Protein AF-A0A7V3UFU0-F1 (afdb_monomer)

pLDDT: mean 85.76, std 19.59, range [28.5, 98.25]

Structure (mmCIF, N/CA/C/O backbone):
data_AF-A0A7V3UFU0-F1
#
_entry.id   AF-A0A7V3UFU0-F1
#
loop_
_atom_site.group_PDB
_atom_site.id
_atom_site.type_symbol
_atom_site.label_atom_id
_atom_site.label_alt_id
_atom_site.label_comp_id
_atom_site.label_asym_id
_atom_site.label_entity_id
_atom_site.label_seq_id
_atom_site.pdbx_PDB_ins_code
_atom_site.Cartn_x
_atom_site.Cartn_y
_atom_site.Cartn_z
_atom_site.occupancy
_atom_site.B_iso_or_equiv
_atom_site.auth_seq_id
_atom_site.auth_comp_id
_atom_site.auth_asym_id
_atom_site.auth_atom_id
_atom_site.pdbx_PDB_model_num
ATOM 1 N N . MET A 1 1 ? -12.022 -7.367 1.440 1.00 86.62 1 MET A N 1
ATOM 2 C CA . MET A 1 1 ? -12.002 -8.294 2.585 1.00 86.62 1 MET A CA 1
ATOM 3 C C . MET A 1 1 ? -12.192 -7.470 3.853 1.00 86.62 1 MET A C 1
ATOM 5 O O . MET A 1 1 ? -11.568 -6.420 3.944 1.00 86.62 1 MET A O 1
ATOM 9 N N . PRO A 1 2 ? -13.105 -7.812 4.775 1.00 94.06 2 PRO A N 1
ATOM 10 C CA . PRO A 1 2 ? -13.285 -7.013 5.984 1.00 94.06 2 PRO A CA 1
ATOM 11 C C . PRO A 1 2 ? -12.083 -7.156 6.927 1.00 94.06 2 PRO A C 1
ATOM 13 O O . PRO A 1 2 ? -11.350 -8.142 6.876 1.00 94.06 2 PRO A O 1
ATOM 16 N N . HIS A 1 3 ? -11.896 -6.169 7.800 1.00 95.88 3 HIS A N 1
ATOM 17 C CA . HIS A 1 3 ? -10.886 -6.215 8.857 1.00 95.88 3 HIS A CA 1
ATOM 18 C C . HIS A 1 3 ? -11.518 -6.553 10.209 1.00 95.88 3 HIS A C 1
ATOM 20 O O . HIS A 1 3 ? -12.684 -6.238 10.446 1.00 95.88 3 HIS A O 1
ATOM 26 N N . PHE A 1 4 ? -10.723 -7.108 11.121 1.00 97.06 4 PHE A N 1
ATOM 27 C CA . PHE A 1 4 ? -11.142 -7.498 12.468 1.00 97.06 4 PHE A CA 1
ATOM 28 C C . PHE A 1 4 ? -10.218 -6.897 13.529 1.00 97.06 4 PHE A C 1
ATOM 30 O O . PHE A 1 4 ? -9.079 -6.536 13.244 1.00 97.06 4 PHE A O 1
ATOM 37 N N . ILE A 1 5 ? -10.723 -6.742 14.756 1.00 96.69 5 ILE A N 1
ATOM 38 C CA . ILE A 1 5 ? -9.960 -6.199 15.889 1.00 96.69 5 ILE A CA 1
ATOM 39 C C . ILE A 1 5 ? -9.740 -7.307 16.912 1.00 96.69 5 ILE A C 1
ATOM 41 O O . ILE A 1 5 ? -10.702 -7.912 17.388 1.00 96.69 5 ILE A O 1
ATOM 45 N N . ASN A 1 6 ? -8.481 -7.548 17.269 1.00 95.25 6 ASN A N 1
ATOM 46 C CA . ASN A 1 6 ? -8.105 -8.577 18.230 1.00 95.25 6 ASN A CA 1
ATOM 47 C C . ASN A 1 6 ? -8.050 -8.046 19.680 1.00 95.25 6 ASN A C 1
ATOM 49 O O . ASN A 1 6 ? -8.397 -6.899 19.982 1.00 95.25 6 ASN A O 1
ATOM 53 N N . GLN A 1 7 ? -7.609 -8.904 20.602 1.00 95.44 7 GLN A N 1
ATOM 54 C CA . GLN A 1 7 ? -7.571 -8.613 22.040 1.00 95.44 7 GLN A CA 1
ATOM 55 C C . GLN A 1 7 ? -6.485 -7.601 22.455 1.00 95.44 7 GLN A C 1
ATOM 57 O O . GLN A 1 7 ? -6.526 -7.114 23.583 1.00 95.44 7 GLN A O 1
ATOM 62 N N . ASP A 1 8 ? -5.554 -7.234 21.569 1.00 95.19 8 ASP A N 1
ATOM 63 C CA . ASP A 1 8 ? -4.516 -6.230 21.850 1.00 95.19 8 ASP A CA 1
ATOM 64 C C . ASP A 1 8 ? -5.051 -4.788 21.764 1.00 95.19 8 ASP A C 1
ATOM 66 O O . ASP A 1 8 ? -4.345 -3.818 22.065 1.00 95.19 8 ASP A O 1
ATOM 70 N N . CYS A 1 9 ? -6.310 -4.609 21.353 1.00 96.88 9 CYS A N 1
ATOM 71 C CA . CYS A 1 9 ? -6.944 -3.304 21.263 1.00 96.88 9 CYS A CA 1
ATOM 72 C C . CYS A 1 9 ? -7.031 -2.607 22.629 1.00 96.88 9 CYS A C 1
ATOM 74 O O . CYS A 1 9 ? -7.668 -3.074 23.566 1.00 96.88 9 CYS A O 1
ATOM 76 N N . VAL A 1 10 ? -6.448 -1.409 22.711 1.00 97.06 10 VAL A N 1
ATOM 77 C CA . VAL A 1 10 ? -6.427 -0.585 23.935 1.00 97.06 10 VAL A CA 1
ATOM 78 C C . VAL A 1 10 ? -7.553 0.460 23.999 1.00 97.06 10 VAL A C 1
ATOM 80 O O . VAL A 1 10 ? -7.509 1.378 24.822 1.00 97.06 10 VAL A O 1
ATOM 83 N N . GLY A 1 11 ? -8.525 0.404 23.082 1.00 96.94 11 GLY A N 1
ATOM 84 C CA . GLY A 1 11 ? -9.664 1.328 23.049 1.00 96.94 11 GLY A CA 1
ATOM 85 C C . GLY A 1 11 ? -9.286 2.805 22.852 1.00 96.94 11 GLY A C 1
ATOM 86 O O . GLY A 1 11 ? -9.863 3.691 23.488 1.00 96.94 11 GLY A O 1
ATOM 87 N N . CYS A 1 12 ? -8.284 3.083 22.003 1.00 96.94 12 CYS A N 1
ATOM 88 C CA . CYS A 1 12 ? -7.738 4.432 21.768 1.00 96.94 12 CYS A CA 1
ATOM 89 C C . CYS A 1 12 ? -8.548 5.318 20.800 1.00 96.94 12 CYS A C 1
ATOM 91 O O . CYS A 1 12 ? -8.180 6.478 20.609 1.00 96.94 12 CYS A O 1
ATOM 93 N N . THR A 1 13 ? -9.608 4.775 20.188 1.00 96.69 13 THR A N 1
ATOM 94 C CA . THR A 1 13 ? -10.557 5.465 19.284 1.00 96.69 13 THR A CA 1
ATOM 95 C C . THR A 1 13 ? -9.958 6.019 17.978 1.00 96.69 13 THR A C 1
ATOM 97 O O . THR A 1 13 ? -10.570 6.837 17.291 1.00 96.69 13 THR A O 1
ATOM 100 N N . VAL A 1 14 ? -8.726 5.642 17.617 1.00 96.50 14 VAL A N 1
ATOM 101 C CA . VAL A 1 14 ? -8.105 6.104 16.362 1.00 96.50 14 VAL A CA 1
ATOM 102 C C . VAL A 1 14 ? -8.764 5.452 15.149 1.00 96.50 14 VAL A C 1
ATOM 104 O O . VAL A 1 14 ? -9.101 6.173 14.219 1.00 96.50 14 VAL A O 1
ATOM 107 N N . CYS A 1 15 ? -8.988 4.134 15.180 1.00 96.50 15 CYS A N 1
ATOM 108 C CA . CYS A 1 15 ? -9.592 3.373 14.082 1.00 96.50 15 CYS A CA 1
ATOM 109 C C . CYS A 1 15 ? -10.974 3.913 13.684 1.00 96.50 15 CYS A C 1
ATOM 111 O O . CYS A 1 15 ? -11.201 4.169 12.507 1.00 96.50 15 CYS A O 1
ATOM 113 N N . GLU A 1 16 ? -11.846 4.162 14.662 1.00 97.81 16 GLU A N 1
ATOM 114 C CA . GLU A 1 16 ? -13.163 4.777 14.459 1.00 97.81 16 GLU A CA 1
ATOM 115 C C . GLU A 1 16 ? -13.060 6.121 13.728 1.00 97.81 16 GLU A C 1
ATOM 117 O O . GLU A 1 16 ? -13.678 6.309 12.688 1.00 97.81 16 GLU A O 1
ATOM 122 N N . ARG A 1 17 ? -12.196 7.029 14.199 1.00 97.19 17 ARG A N 1
ATOM 123 C CA . ARG A 1 17 ? -12.047 8.371 13.609 1.00 97.19 17 ARG A CA 1
ATOM 124 C C . ARG A 1 17 ? -11.483 8.387 12.189 1.00 97.19 17 ARG A C 1
ATOM 126 O O . ARG A 1 17 ? -11.689 9.371 11.485 1.00 97.19 17 ARG A O 1
ATOM 133 N N . VAL A 1 18 ? -10.701 7.378 11.806 1.00 96.94 18 VAL A N 1
ATOM 134 C CA . VAL A 1 18 ? -10.093 7.298 10.466 1.00 96.94 18 VAL A CA 1
ATOM 135 C C . VAL A 1 18 ? -10.918 6.462 9.496 1.00 96.94 18 VAL A C 1
ATOM 137 O O . VAL A 1 18 ? -10.559 6.397 8.323 1.00 96.94 18 VAL A O 1
ATOM 140 N N . CYS A 1 19 ? -11.983 5.800 9.958 1.00 97.69 19 CYS A N 1
ATOM 141 C CA . CYS A 1 19 ? -12.821 4.988 9.093 1.00 97.69 19 CYS A CA 1
ATOM 142 C C . CYS A 1 19 ? -13.621 5.901 8.148 1.00 97.69 19 CYS A C 1
ATOM 144 O O . CYS A 1 19 ? -14.453 6.670 8.618 1.00 97.69 19 CYS A O 1
ATOM 146 N N . PRO A 1 20 ? -13.415 5.828 6.822 1.00 97.81 20 PRO A N 1
ATOM 147 C CA . PRO A 1 20 ? -14.099 6.719 5.882 1.00 97.81 20 PRO A CA 1
ATOM 148 C C . PRO A 1 20 ? -15.562 6.330 5.621 1.00 97.81 20 PRO A C 1
ATOM 150 O O . PRO A 1 20 ? -16.275 7.066 4.946 1.00 97.81 20 PRO A O 1
ATOM 153 N N . VAL A 1 21 ? -15.983 5.156 6.098 1.00 98.00 21 VAL A N 1
ATOM 154 C CA . VAL A 1 21 ? -17.307 4.562 5.860 1.00 98.00 21 VAL A CA 1
ATOM 155 C C . VAL A 1 21 ? -18.048 4.255 7.162 1.00 98.00 21 VAL A C 1
ATOM 157 O O . VAL A 1 21 ? -19.026 3.519 7.140 1.00 98.00 21 VAL A O 1
ATOM 160 N N . ASP A 1 22 ? -17.562 4.775 8.294 1.00 97.69 22 ASP A N 1
ATOM 161 C CA . ASP A 1 22 ? -18.174 4.603 9.620 1.00 97.69 22 ASP A CA 1
ATOM 162 C C . ASP A 1 22 ? -18.463 3.133 10.004 1.00 97.69 22 ASP A C 1
ATOM 164 O O . ASP A 1 22 ? -19.398 2.830 10.739 1.00 97.69 22 ASP A O 1
ATOM 168 N N . ALA A 1 23 ? -17.629 2.195 9.539 1.00 98.25 23 ALA A N 1
ATOM 169 C CA . ALA A 1 23 ? -17.778 0.761 9.804 1.00 98.25 23 ALA A CA 1
ATOM 170 C C . ALA A 1 23 ? -17.367 0.340 11.226 1.00 98.25 23 ALA A C 1
ATOM 172 O O . ALA A 1 23 ? -17.391 -0.845 11.536 1.00 98.25 23 ALA A O 1
ATOM 173 N N . ILE A 1 24 ? -16.896 1.252 12.079 1.00 98.25 24 ILE A N 1
ATOM 174 C CA . ILE A 1 24 ? -16.235 0.904 13.343 1.00 98.25 24 ILE A CA 1
ATOM 175 C C . ILE A 1 24 ? -16.989 1.535 14.507 1.00 98.25 24 ILE A C 1
ATOM 177 O O . ILE A 1 24 ? -17.252 2.731 14.490 1.00 98.25 24 ILE A O 1
ATOM 181 N N . SER A 1 25 ? -17.294 0.741 15.533 1.00 97.75 25 SER A N 1
ATOM 182 C CA . SER A 1 25 ? -18.008 1.186 16.734 1.00 97.75 25 SER A CA 1
ATOM 183 C C . SER A 1 25 ? -17.372 0.627 18.008 1.00 97.75 25 SER A C 1
ATOM 185 O O . SER A 1 25 ? -16.750 -0.435 17.998 1.00 97.75 25 SER A O 1
ATOM 187 N N . GLY A 1 26 ? -17.486 1.353 19.120 1.00 95.69 26 GLY A N 1
ATOM 188 C CA . GLY A 1 26 ? -16.960 0.917 20.411 1.00 95.69 26 GLY A CA 1
ATOM 189 C C . GLY A 1 26 ? -16.955 2.026 21.457 1.00 95.69 26 GLY A C 1
ATOM 190 O O . GLY A 1 26 ? -17.260 3.182 21.170 1.00 95.69 26 GLY A O 1
ATOM 191 N N . GLU A 1 27 ? -16.586 1.671 22.685 1.00 95.62 27 GLU A N 1
ATOM 192 C CA . GLU A 1 27 ? -16.428 2.623 23.782 1.00 95.62 27 GLU A CA 1
ATOM 193 C C . GLU A 1 27 ? -14.955 2.800 24.159 1.00 95.62 27 GLU A C 1
ATOM 195 O O . GLU A 1 27 ? -14.101 1.930 23.970 1.00 95.62 27 GLU A O 1
ATOM 200 N N . ARG A 1 28 ? -14.618 3.973 24.698 1.00 96.31 28 ARG A N 1
ATOM 201 C CA . ARG A 1 28 ? -13.239 4.287 25.077 1.00 96.31 28 ARG A CA 1
ATOM 202 C C . ARG A 1 28 ? -12.747 3.309 26.150 1.00 96.31 28 ARG A C 1
ATOM 204 O O . ARG A 1 28 ? -13.391 3.173 27.182 1.00 96.31 28 ARG A O 1
ATOM 211 N N . LYS A 1 29 ? -11.529 2.783 25.962 1.00 95.38 29 LYS A N 1
ATOM 212 C CA . LYS A 1 29 ? -10.883 1.740 26.793 1.00 95.38 29 LYS A CA 1
ATOM 213 C C . LYS A 1 29 ? -11.485 0.335 26.673 1.00 95.38 29 LYS A C 1
ATOM 215 O O . LYS A 1 29 ? -10.997 -0.554 27.358 1.00 95.38 29 LYS A O 1
ATOM 220 N N . GLU A 1 30 ? -12.453 0.136 25.787 1.00 96.38 30 GLU A N 1
ATOM 221 C CA . GLU A 1 30 ? -12.979 -1.182 25.434 1.00 96.38 30 GLU A CA 1
ATOM 222 C C . GLU A 1 30 ? -12.461 -1.614 24.052 1.00 96.38 30 GLU A C 1
ATOM 224 O O . GLU A 1 30 ? -11.893 -0.813 23.297 1.00 96.38 30 GLU A O 1
ATOM 229 N N . ILE A 1 31 ? -12.643 -2.893 23.718 1.00 97.00 31 ILE A N 1
ATOM 230 C CA . ILE A 1 31 ? -12.322 -3.424 22.389 1.00 97.00 31 ILE A CA 1
ATOM 231 C C . ILE A 1 31 ? -13.372 -2.918 21.392 1.00 97.00 31 ILE A C 1
ATOM 233 O O . ILE A 1 31 ? -14.574 -3.070 21.602 1.00 97.00 31 ILE A O 1
ATOM 237 N N . PHE A 1 32 ? -12.905 -2.305 20.306 1.00 97.94 32 PHE A N 1
ATOM 238 C CA . PHE A 1 32 ? -13.754 -1.827 19.213 1.00 97.94 32 PHE A CA 1
ATOM 239 C C . PHE A 1 32 ? -14.168 -2.983 18.293 1.00 97.94 32 PHE A C 1
ATOM 241 O O . PHE A 1 32 ? -13.449 -3.970 18.165 1.00 97.94 32 PHE A O 1
ATOM 248 N N . TYR A 1 33 ? -15.298 -2.825 17.612 1.00 98.00 33 TYR A N 1
ATOM 249 C CA . TYR A 1 33 ? -15.841 -3.763 16.635 1.00 98.00 33 TYR A CA 1
ATOM 250 C C . TYR A 1 33 ? -15.868 -3.122 15.243 1.00 98.00 33 TYR A C 1
ATOM 252 O O . TYR A 1 33 ? -16.226 -1.950 15.106 1.00 98.00 33 TYR A O 1
ATOM 260 N N . ILE A 1 34 ? -15.486 -3.889 14.220 1.00 98.19 34 ILE A N 1
ATOM 261 C CA . ILE A 1 34 ? -15.599 -3.507 12.808 1.00 98.19 34 ILE A CA 1
ATOM 262 C C . ILE A 1 34 ? -16.758 -4.300 12.213 1.00 98.19 34 ILE A C 1
ATOM 264 O O . ILE A 1 34 ? -16.762 -5.526 12.286 1.00 98.19 34 ILE A O 1
ATOM 268 N N . ASP A 1 35 ? -17.720 -3.601 11.621 1.00 98.00 35 ASP A N 1
ATOM 269 C CA . ASP A 1 35 ? -18.818 -4.199 10.875 1.00 98.00 35 ASP A CA 1
ATOM 270 C C . ASP A 1 35 ? -18.306 -4.724 9.518 1.00 98.00 35 ASP A C 1
ATOM 272 O O . ASP A 1 35 ? -17.891 -3.926 8.662 1.00 98.00 35 ASP A O 1
ATOM 276 N N . PRO A 1 36 ? -18.312 -6.052 9.297 1.00 97.00 36 PRO A N 1
ATOM 277 C CA . PRO A 1 36 ? -17.788 -6.642 8.075 1.00 97.00 36 PRO A CA 1
ATOM 278 C C . PRO A 1 36 ? -18.649 -6.347 6.840 1.00 97.00 36 PRO A C 1
ATOM 280 O O . PRO A 1 36 ? -18.134 -6.443 5.730 1.00 97.00 36 PRO A O 1
ATOM 283 N N . GLU A 1 37 ? -19.923 -5.970 6.998 1.00 96.88 37 GLU A N 1
ATOM 284 C CA . GLU A 1 37 ? -20.801 -5.641 5.865 1.00 96.88 37 GLU A CA 1
ATOM 285 C C . GLU A 1 37 ? -20.551 -4.226 5.326 1.00 96.88 37 GLU A C 1
ATOM 287 O O . GLU A 1 37 ? -20.814 -3.946 4.156 1.00 96.88 37 GLU A O 1
ATOM 292 N N . ILE A 1 38 ? -20.020 -3.333 6.166 1.00 97.69 38 ILE A N 1
ATOM 293 C CA . ILE A 1 38 ? -19.740 -1.932 5.817 1.00 97.69 38 ILE A CA 1
ATOM 294 C C . ILE A 1 38 ? -18.265 -1.743 5.437 1.00 97.69 38 ILE A C 1
ATOM 296 O O . ILE A 1 38 ? -17.923 -0.846 4.665 1.00 97.69 38 ILE A O 1
ATOM 300 N N . CYS A 1 39 ? -17.368 -2.573 5.972 1.00 97.69 39 CYS A N 1
ATOM 301 C CA . CYS A 1 39 ? -15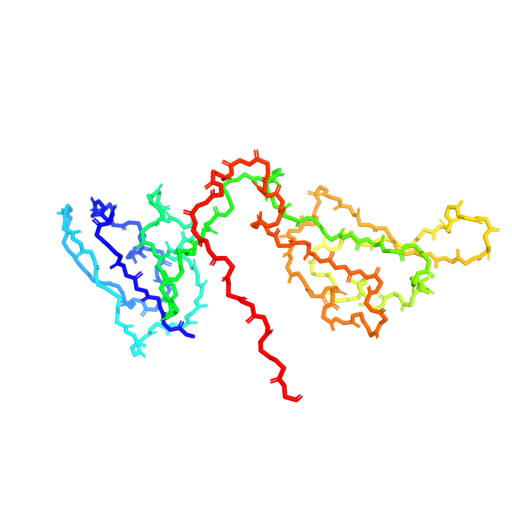.936 -2.465 5.728 1.00 97.69 39 CYS A CA 1
ATOM 302 C C . CYS A 1 39 ? -15.586 -2.560 4.229 1.00 97.69 39 CYS A C 1
ATOM 304 O O . CYS A 1 39 ? -15.850 -3.562 3.570 1.00 97.69 39 CYS A O 1
ATOM 306 N N . VAL A 1 40 ? -14.915 -1.527 3.707 1.00 96.06 40 VAL A N 1
ATOM 307 C CA . VAL A 1 40 ? -14.504 -1.432 2.290 1.00 96.06 40 VAL A CA 1
ATOM 308 C C . VAL A 1 40 ? -13.028 -1.760 2.047 1.00 96.06 40 VAL A C 1
ATOM 310 O O . VAL A 1 40 ? -12.491 -1.390 1.009 1.00 96.06 40 VAL A O 1
ATOM 313 N N . ASP A 1 41 ? -12.357 -2.411 3.002 1.00 93.94 41 ASP A N 1
ATOM 314 C CA . ASP A 1 41 ? -10.971 -2.884 2.839 1.00 93.94 41 ASP A CA 1
ATOM 315 C C . ASP A 1 41 ? -9.954 -1.768 2.503 1.00 93.94 41 ASP A C 1
ATOM 317 O O . ASP A 1 41 ? -9.035 -1.907 1.698 1.00 93.94 41 ASP A O 1
ATOM 321 N N . CYS A 1 42 ? -10.140 -0.586 3.098 1.00 94.12 42 CYS A N 1
ATOM 322 C CA . CYS A 1 42 ? -9.294 0.580 2.815 1.00 94.12 42 CYS A CA 1
ATOM 323 C C . CYS A 1 42 ? -7.997 0.635 3.637 1.00 94.12 42 CYS A C 1
ATOM 325 O O . CYS A 1 42 ? -7.218 1.568 3.456 1.00 94.12 42 CYS A O 1
ATOM 327 N N . HIS A 1 43 ? -7.786 -0.293 4.580 1.00 91.75 43 HIS A N 1
ATOM 328 C CA . HIS A 1 43 ? -6.594 -0.397 5.436 1.00 91.75 43 HIS A CA 1
ATOM 329 C C . HIS A 1 43 ? -6.297 0.806 6.361 1.00 91.75 43 HIS A C 1
ATOM 331 O O . HIS A 1 43 ? -5.373 0.751 7.175 1.00 91.75 43 HIS A O 1
ATOM 337 N N . ALA A 1 44 ? -7.109 1.871 6.333 1.00 93.06 44 ALA A N 1
ATOM 338 C CA . ALA A 1 44 ? -6.887 3.075 7.137 1.00 93.06 44 ALA A CA 1
ATOM 339 C C . ALA A 1 44 ? -6.807 2.771 8.645 1.00 93.06 44 ALA A C 1
ATOM 341 O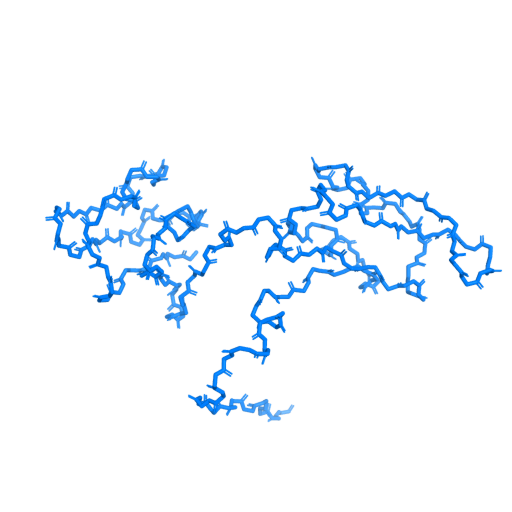 O . ALA A 1 44 ? -5.902 3.238 9.337 1.00 93.06 44 ALA A O 1
ATOM 342 N N . CYS A 1 45 ? -7.721 1.947 9.166 1.00 95.06 45 CYS A N 1
ATOM 343 C CA . CYS A 1 45 ? -7.719 1.583 10.583 1.00 95.06 45 CYS A CA 1
ATOM 344 C C . CYS A 1 45 ? -6.443 0.834 11.001 1.00 95.06 45 CYS A C 1
ATOM 346 O O . CYS A 1 45 ? -5.913 1.119 12.076 1.00 95.06 45 CYS A O 1
ATOM 348 N N . ALA A 1 46 ? -5.924 -0.053 10.150 1.00 92.00 46 ALA A N 1
ATOM 349 C CA . ALA A 1 46 ? -4.692 -0.796 10.393 1.00 92.00 46 ALA A CA 1
ATOM 350 C C . ALA A 1 46 ? -3.469 0.124 10.415 1.00 92.00 46 ALA A C 1
ATOM 352 O O . ALA A 1 46 ? -2.690 0.104 11.368 1.00 92.00 46 ALA A O 1
ATOM 353 N N . TRP A 1 47 ? -3.347 1.013 9.424 1.00 89.19 47 TRP A N 1
ATOM 354 C CA . TRP A 1 47 ? -2.220 1.943 9.318 1.00 89.19 47 TRP A CA 1
ATOM 355 C C . TRP A 1 47 ? -2.080 2.873 10.518 1.00 89.19 47 TRP A C 1
ATOM 357 O O . TRP A 1 47 ? -0.965 3.167 10.953 1.00 89.19 47 TRP A O 1
ATOM 367 N N . PHE A 1 48 ? -3.204 3.333 11.064 1.00 91.00 48 PHE A N 1
ATOM 368 C CA . PHE A 1 48 ? -3.206 4.238 12.209 1.00 91.00 48 PHE A CA 1
ATOM 369 C C . PHE A 1 48 ? -3.296 3.519 13.561 1.00 91.00 48 PHE A C 1
ATOM 371 O O . PHE A 1 48 ? -3.245 4.187 14.597 1.00 91.00 48 PHE A O 1
ATOM 378 N N . CYS A 1 49 ? -3.400 2.186 13.593 1.00 93.00 49 CYS A N 1
ATOM 379 C CA . CYS A 1 49 ? -3.476 1.440 14.843 1.00 93.00 49 CYS A CA 1
ATOM 380 C C . CYS A 1 49 ? -2.118 1.471 15.571 1.00 93.00 49 CYS A C 1
ATOM 382 O O . CYS A 1 49 ? -1.136 0.893 15.098 1.00 93.00 49 CYS A O 1
ATOM 384 N N . PRO A 1 50 ? -2.014 2.113 16.752 1.00 90.62 50 PRO A N 1
ATOM 385 C CA . PRO A 1 50 ? -0.728 2.264 17.433 1.00 90.62 50 PRO A CA 1
ATOM 386 C C . PRO A 1 50 ? -0.184 0.940 17.989 1.00 90.62 50 PRO A C 1
ATOM 388 O O . PRO A 1 50 ? 1.030 0.812 18.171 1.00 90.62 50 PRO A O 1
ATOM 391 N N . VAL A 1 51 ? -1.079 -0.020 18.240 1.00 91.62 51 VAL A N 1
ATOM 392 C CA . VAL A 1 51 ? -0.813 -1.315 18.884 1.00 91.62 51 VAL A CA 1
ATOM 393 C C . VAL A 1 51 ? -0.927 -2.501 17.925 1.00 91.62 51 VAL A C 1
ATOM 395 O O . VAL A 1 51 ? -0.829 -3.630 18.376 1.00 91.62 51 VAL A O 1
ATOM 398 N N . SER A 1 52 ? -1.110 -2.256 16.621 1.00 90.81 52 SER A N 1
ATOM 399 C CA . SER A 1 52 ? -1.209 -3.317 15.606 1.00 90.81 52 SER A CA 1
ATOM 400 C C . SER A 1 52 ? -2.269 -4.389 15.927 1.00 90.81 52 SER A C 1
ATOM 402 O O . SER A 1 52 ? -2.027 -5.573 15.760 1.00 90.81 52 SER A O 1
ATOM 404 N N . ALA A 1 53 ? -3.448 -3.969 16.392 1.00 94.75 53 ALA A N 1
ATOM 405 C CA . ALA A 1 53 ? -4.551 -4.863 16.770 1.00 94.75 53 ALA A CA 1
ATOM 406 C C . ALA A 1 53 ? -5.560 -5.144 15.634 1.00 94.75 53 ALA A C 1
ATOM 408 O O . ALA A 1 53 ? -6.672 -5.582 15.916 1.00 94.75 53 ALA A O 1
ATOM 409 N N . ILE A 1 54 ? -5.234 -4.796 14.381 1.00 95.44 54 ILE A N 1
ATOM 410 C CA . ILE A 1 54 ? -6.131 -4.960 13.224 1.00 95.44 54 ILE A CA 1
ATOM 411 C C . ILE A 1 54 ? -5.651 -6.140 12.382 1.00 95.44 54 ILE A C 1
ATOM 413 O O . ILE A 1 54 ? -4.486 -6.165 11.992 1.00 95.44 54 ILE A O 1
ATOM 417 N N . GLU A 1 55 ? -6.548 -7.069 12.080 1.00 94.19 55 GLU A N 1
ATOM 418 C CA . GLU A 1 55 ? -6.283 -8.296 11.325 1.00 94.19 55 GLU A CA 1
ATOM 419 C C . GLU A 1 55 ? -7.119 -8.359 10.039 1.00 94.19 55 GLU A C 1
ATOM 421 O O . GLU A 1 55 ? -8.201 -7.767 9.958 1.00 94.19 55 GLU A O 1
ATOM 426 N N . GLY A 1 56 ? -6.611 -9.071 9.033 1.00 90.12 56 GLY A N 1
ATOM 427 C CA . GLY A 1 56 ? -7.380 -9.506 7.868 1.00 90.12 56 GLY A CA 1
ATOM 428 C C . GLY A 1 56 ? -8.315 -10.676 8.194 1.00 90.12 56 GLY A C 1
ATOM 429 O O . GLY A 1 56 ? -8.341 -11.187 9.313 1.00 90.12 56 GLY A O 1
ATOM 430 N N . GLU A 1 57 ? -9.094 -11.123 7.209 1.00 88.00 57 GLU A N 1
ATOM 431 C CA . GLU A 1 57 ? -9.979 -12.295 7.356 1.00 88.00 57 GLU A CA 1
ATOM 432 C C . GLU A 1 57 ? -9.203 -13.608 7.561 1.00 88.00 57 GLU A C 1
ATOM 434 O O . GLU A 1 57 ? -9.713 -14.549 8.163 1.00 88.00 57 GLU A O 1
ATOM 439 N N . ASP A 1 58 ? -7.948 -13.655 7.120 1.00 85.81 58 ASP A N 1
ATOM 440 C CA . ASP A 1 58 ? -7.005 -14.749 7.359 1.00 85.81 58 ASP A CA 1
ATOM 441 C C . ASP A 1 58 ? -6.407 -14.752 8.782 1.00 85.81 58 ASP A C 1
ATOM 443 O O . ASP A 1 58 ? -5.663 -15.667 9.140 1.00 85.81 58 ASP A O 1
ATOM 447 N N . GLY A 1 59 ? -6.744 -13.756 9.610 1.00 84.00 59 GLY A N 1
ATOM 448 C CA . GLY A 1 59 ? -6.223 -13.590 10.967 1.00 84.00 59 GLY A CA 1
ATOM 449 C C . GLY A 1 59 ? -4.806 -13.017 11.017 1.00 84.00 59 GLY A C 1
ATOM 450 O O . GLY A 1 59 ? -4.192 -12.992 12.084 1.00 84.00 59 GLY A O 1
ATOM 451 N N . HIS A 1 60 ? -4.255 -12.568 9.887 1.00 86.06 60 HIS A N 1
ATOM 452 C CA . HIS A 1 60 ? -2.937 -11.948 9.858 1.00 86.06 60 HIS A CA 1
ATOM 453 C C . HIS A 1 60 ? -3.040 -10.474 10.254 1.00 86.06 60 HIS A C 1
ATOM 455 O O . HIS A 1 60 ? -3.899 -9.736 9.768 1.00 86.06 60 HIS A O 1
ATOM 461 N N . VAL A 1 61 ? -2.146 -10.028 11.140 1.00 86.12 61 VAL A N 1
ATOM 462 C CA . VAL A 1 61 ? -2.093 -8.631 11.586 1.00 86.12 61 VAL A CA 1
ATOM 463 C C . VAL A 1 61 ? -1.626 -7.738 10.441 1.00 86.12 61 VAL A C 1
ATOM 465 O O . VAL A 1 61 ? -0.520 -7.887 9.928 1.00 86.12 61 VAL A O 1
ATOM 468 N N . ILE A 1 62 ? -2.430 -6.734 10.104 1.00 82.75 62 ILE A N 1
ATOM 469 C CA . ILE A 1 62 ? -2.106 -5.761 9.064 1.00 82.75 62 ILE A CA 1
ATOM 470 C C . ILE A 1 62 ? -1.210 -4.682 9.674 1.00 82.75 62 ILE A C 1
ATOM 472 O O . ILE A 1 62 ? -1.657 -3.791 10.407 1.00 82.75 62 ILE A O 1
ATOM 476 N N . LEU A 1 63 ? 0.085 -4.751 9.372 1.00 74.69 63 LEU A N 1
ATOM 477 C CA . LEU A 1 63 ? 1.063 -3.796 9.878 1.00 74.69 63 LEU A CA 1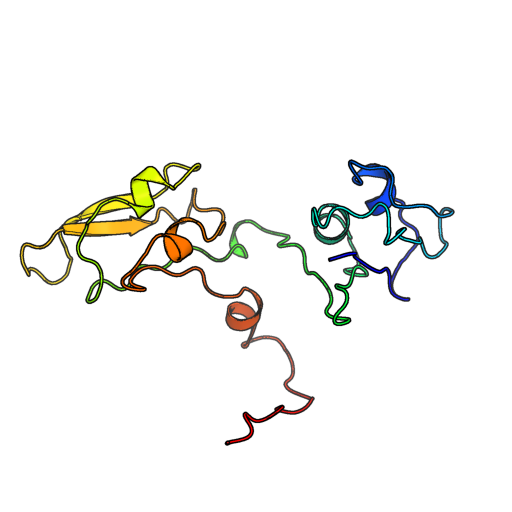
ATOM 478 C C . LEU A 1 63 ? 1.092 -2.515 9.036 1.00 74.69 63 LEU A C 1
ATOM 480 O O . LEU A 1 63 ? 1.289 -2.522 7.825 1.00 74.69 63 LEU A O 1
ATOM 484 N N . GLY A 1 64 ? 0.954 -1.372 9.710 1.00 70.38 64 GLY A N 1
ATOM 485 C CA . GLY A 1 64 ? 1.246 -0.069 9.121 1.00 70.38 64 GLY A CA 1
ATOM 486 C C . GLY A 1 64 ? 2.749 0.211 9.081 1.00 70.38 64 GLY A C 1
ATOM 487 O O . GLY A 1 64 ? 3.445 0.078 10.092 1.00 70.38 64 GLY A O 1
ATOM 488 N N . ILE A 1 65 ? 3.252 0.688 7.941 1.00 75.31 65 ILE A N 1
ATOM 489 C CA . ILE A 1 65 ? 4.647 1.119 7.808 1.00 75.31 65 ILE A CA 1
ATOM 490 C C . ILE A 1 65 ? 4.831 2.472 8.507 1.00 75.31 65 ILE A C 1
ATOM 492 O O . ILE A 1 65 ? 4.423 3.523 8.015 1.00 75.31 65 ILE A O 1
ATOM 496 N N . LYS A 1 66 ? 5.464 2.461 9.687 1.00 74.88 66 LYS A N 1
ATOM 497 C CA . LYS A 1 66 ? 5.538 3.643 10.569 1.00 74.88 66 LYS A CA 1
ATOM 498 C C . LYS A 1 66 ? 6.547 4.700 10.116 1.00 74.88 66 LYS A C 1
ATOM 500 O O . LYS A 1 66 ? 6.440 5.856 10.525 1.00 74.88 66 LYS A O 1
ATOM 505 N N . LYS A 1 67 ? 7.570 4.332 9.339 1.00 82.12 67 LYS A N 1
ATOM 506 C CA . LYS A 1 67 ? 8.632 5.262 8.919 1.00 82.12 67 LYS A CA 1
ATOM 507 C C . LYS A 1 67 ? 8.882 5.140 7.430 1.00 82.12 67 LYS A C 1
ATOM 509 O O . LYS A 1 67 ? 8.955 4.049 6.888 1.00 82.12 67 LYS A O 1
ATOM 514 N N . LYS A 1 68 ? 9.166 6.276 6.792 1.00 83.38 68 LYS A N 1
ATOM 515 C CA . LYS A 1 68 ? 9.477 6.353 5.356 1.00 83.38 68 LYS A CA 1
ATOM 516 C C . LYS A 1 68 ? 10.612 5.422 4.905 1.00 83.38 68 LYS A C 1
ATOM 518 O O . LYS A 1 68 ? 10.602 4.960 3.769 1.00 83.38 68 LYS A O 1
ATOM 523 N N . LYS A 1 69 ? 11.589 5.188 5.784 1.00 83.81 69 LYS A N 1
ATOM 524 C CA . LYS A 1 69 ? 12.738 4.302 5.542 1.00 83.81 69 LYS A CA 1
ATOM 525 C C . LYS A 1 69 ? 12.394 2.809 5.579 1.00 83.81 69 LYS A C 1
ATOM 527 O O . LYS A 1 69 ? 13.185 2.020 5.090 1.00 83.81 69 LYS A O 1
ATOM 532 N N . ASP A 1 70 ? 11.254 2.462 6.171 1.00 84.25 70 ASP A N 1
ATOM 533 C CA . ASP A 1 70 ? 10.773 1.087 6.300 1.00 84.25 70 ASP A CA 1
ATOM 534 C C . ASP A 1 70 ? 9.786 0.757 5.151 1.00 84.25 70 ASP A C 1
ATOM 536 O O . ASP A 1 70 ? 9.253 -0.339 5.086 1.00 84.25 70 ASP A O 1
ATOM 540 N N . ILE A 1 71 ? 9.524 1.711 4.240 1.00 86.56 71 ILE A N 1
ATOM 541 C CA . ILE A 1 71 ? 8.688 1.500 3.049 1.00 86.56 71 ILE A CA 1
ATOM 542 C C . ILE A 1 71 ? 9.498 0.706 2.013 1.00 86.56 71 ILE A C 1
ATOM 544 O O . ILE A 1 71 ? 10.543 1.226 1.593 1.00 86.56 71 ILE A O 1
ATOM 548 N N . PRO A 1 72 ? 9.015 -0.459 1.543 1.00 90.25 72 PRO A N 1
ATOM 549 C CA . PRO A 1 72 ? 9.669 -1.213 0.484 1.00 90.25 72 PRO A CA 1
ATOM 550 C C . PRO A 1 72 ? 9.714 -0.369 -0.787 1.00 90.25 72 PRO A C 1
ATOM 552 O O . PRO A 1 72 ? 8.730 0.255 -1.196 1.00 90.25 72 PRO A O 1
ATOM 555 N N . LYS A 1 73 ? 10.895 -0.281 -1.391 1.00 94.19 73 LYS A N 1
ATOM 556 C CA . LYS A 1 73 ? 11.097 0.464 -2.636 1.00 94.19 73 LYS A CA 1
ATOM 557 C C . LYS A 1 73 ? 11.083 -0.513 -3.791 1.00 94.19 73 LYS A C 1
ATOM 559 O O . LYS A 1 73 ? 11.568 -1.628 -3.644 1.00 94.19 73 LYS A O 1
ATOM 564 N N . ALA A 1 74 ? 10.546 -0.080 -4.925 1.00 96.44 74 ALA A N 1
ATOM 565 C CA . ALA A 1 74 ? 10.602 -0.884 -6.132 1.00 96.44 74 ALA A CA 1
ATOM 566 C C . ALA A 1 74 ? 12.067 -1.103 -6.550 1.00 96.44 74 ALA A C 1
ATOM 568 O O . ALA A 1 74 ? 12.860 -0.159 -6.568 1.00 96.44 74 ALA A O 1
ATOM 569 N N . ILE A 1 75 ? 12.408 -2.345 -6.877 1.00 96.06 75 ILE A N 1
ATOM 570 C CA . ILE A 1 75 ? 13.736 -2.797 -7.288 1.00 96.06 75 ILE A CA 1
ATOM 571 C C . ILE A 1 75 ? 13.652 -3.218 -8.749 1.00 96.06 75 ILE A C 1
ATOM 573 O O . ILE A 1 75 ? 12.745 -3.950 -9.132 1.00 96.06 75 ILE A O 1
ATOM 577 N N . VAL A 1 76 ? 14.606 -2.765 -9.561 1.00 95.62 76 VAL A N 1
ATOM 578 C CA . VAL A 1 76 ? 14.703 -3.116 -10.983 1.00 95.62 76 VAL A CA 1
ATOM 579 C C . VAL A 1 76 ? 15.771 -4.185 -11.157 1.00 95.62 76 VAL A C 1
ATOM 581 O O . VAL A 1 76 ? 16.879 -4.030 -10.649 1.00 95.62 76 VAL A O 1
ATOM 584 N N . ILE A 1 77 ? 15.453 -5.238 -11.905 1.00 93.81 77 ILE A N 1
ATOM 585 C CA . ILE A 1 77 ? 16.374 -6.293 -12.330 1.00 93.81 77 ILE A CA 1
ATOM 586 C C . ILE A 1 77 ? 16.952 -5.880 -13.695 1.00 93.81 77 ILE A C 1
ATOM 588 O O . ILE A 1 77 ? 16.253 -5.978 -14.711 1.00 93.81 77 ILE A O 1
ATOM 592 N N . PRO A 1 78 ? 18.210 -5.395 -13.769 1.00 91.00 78 PRO A N 1
ATOM 593 C CA . PRO A 1 78 ? 18.739 -4.784 -14.991 1.00 91.00 78 PRO A CA 1
ATOM 594 C C . PRO A 1 78 ? 18.819 -5.744 -16.180 1.00 91.00 78 PRO A C 1
ATOM 596 O O . PRO A 1 78 ? 18.615 -5.317 -17.313 1.00 91.00 78 PRO A O 1
ATOM 599 N N . SER A 1 79 ? 19.070 -7.034 -15.927 1.00 89.56 79 SER A N 1
ATOM 600 C CA . SER A 1 79 ? 19.160 -8.068 -16.967 1.00 89.56 79 SER A CA 1
ATOM 601 C C . SER A 1 79 ? 17.842 -8.302 -17.700 1.00 89.56 79 SER A C 1
ATOM 603 O O . SER A 1 79 ? 17.845 -8.701 -18.865 1.00 89.56 79 SER A O 1
ATOM 605 N N . ASP A 1 80 ? 16.724 -8.039 -17.025 1.00 93.00 80 ASP A N 1
ATOM 606 C CA . ASP A 1 80 ? 15.391 -8.401 -17.500 1.00 93.00 80 ASP A CA 1
ATOM 607 C C . ASP A 1 80 ? 14.640 -7.167 -18.020 1.00 93.00 80 ASP A C 1
ATOM 609 O O . ASP A 1 80 ? 13.696 -7.276 -18.811 1.00 93.00 80 ASP A O 1
ATOM 613 N N . CYS A 1 81 ? 15.087 -5.974 -17.615 1.00 94.69 81 CYS A N 1
ATOM 614 C CA . CYS A 1 81 ? 14.520 -4.699 -18.015 1.00 94.69 81 CYS A CA 1
ATOM 615 C C . CYS A 1 81 ? 14.884 -4.355 -19.464 1.00 94.69 81 CYS A C 1
ATOM 617 O O . CYS A 1 81 ? 16.044 -4.372 -19.865 1.00 94.69 81 CYS A O 1
ATOM 619 N N . THR A 1 82 ? 13.881 -3.970 -20.251 1.00 93.56 82 THR A N 1
ATOM 620 C CA . THR A 1 82 ? 14.076 -3.527 -21.642 1.00 93.56 82 THR A CA 1
ATOM 621 C C . THR A 1 82 ? 13.892 -2.026 -21.837 1.00 93.56 82 THR A C 1
ATOM 623 O O . THR A 1 82 ? 13.894 -1.574 -22.978 1.00 93.56 82 THR A O 1
ATOM 626 N N . GLY A 1 83 ? 13.650 -1.268 -20.761 1.00 94.56 83 GLY A N 1
ATOM 627 C CA . GLY A 1 83 ? 13.402 0.173 -20.843 1.00 94.56 83 GLY A CA 1
ATOM 628 C C . GLY A 1 83 ? 12.149 0.536 -21.648 1.00 94.56 83 GLY A C 1
ATOM 629 O O . GLY A 1 83 ? 12.176 1.497 -22.398 1.00 94.56 83 GLY A O 1
ATOM 630 N N . CYS A 1 84 ? 11.066 -0.245 -21.539 1.00 95.38 84 CYS A N 1
ATOM 631 C CA . CYS A 1 84 ? 9.817 -0.030 -22.290 1.00 95.38 84 CYS A CA 1
ATOM 632 C C . CYS A 1 84 ? 8.897 1.067 -21.722 1.00 95.38 84 CYS A C 1
ATOM 634 O O . CYS A 1 84 ? 7.814 1.268 -22.258 1.00 95.38 84 CYS A O 1
ATOM 636 N N . GLU A 1 85 ? 9.305 1.733 -20.639 1.00 96.50 85 GLU A N 1
ATOM 637 C CA . GLU A 1 85 ? 8.675 2.939 -20.073 1.00 96.50 85 GLU A CA 1
ATOM 638 C C . GLU A 1 85 ? 7.257 2.783 -19.481 1.00 96.50 85 GLU A C 1
ATOM 640 O O . GLU A 1 85 ? 6.839 3.654 -18.731 1.00 96.50 85 GLU A O 1
ATOM 645 N N . TYR A 1 86 ? 6.559 1.651 -19.640 1.00 97.38 86 TYR A N 1
ATOM 646 C CA . TYR A 1 86 ? 5.220 1.452 -19.042 1.00 97.38 86 TYR A CA 1
ATOM 647 C C . TYR A 1 86 ? 5.157 1.681 -17.523 1.00 97.38 86 TYR A C 1
ATOM 649 O O . TYR A 1 86 ? 4.159 2.172 -16.998 1.00 97.38 86 TYR A O 1
ATOM 657 N N . CYS A 1 87 ? 6.220 1.325 -16.798 1.00 97.81 87 CYS A N 1
ATOM 658 C CA . CYS A 1 87 ? 6.305 1.580 -15.362 1.00 97.81 87 CYS A CA 1
ATOM 659 C C . CYS A 1 87 ? 6.425 3.076 -15.029 1.00 97.81 87 CYS A C 1
ATOM 661 O O . CYS A 1 87 ? 5.998 3.479 -13.954 1.00 97.81 87 CYS A O 1
ATOM 663 N N . ILE A 1 88 ? 6.997 3.883 -15.929 1.00 97.88 88 ILE A N 1
ATOM 664 C CA . ILE A 1 88 ? 7.066 5.343 -15.795 1.00 97.88 88 ILE A CA 1
ATOM 665 C C . ILE A 1 88 ? 5.652 5.904 -15.935 1.00 97.88 88 ILE A C 1
ATOM 667 O O . ILE A 1 88 ? 5.176 6.581 -15.029 1.00 97.88 88 ILE A O 1
ATOM 671 N N . ASP A 1 89 ? 4.949 5.523 -17.004 1.00 97.56 89 ASP A N 1
ATOM 672 C CA . ASP A 1 89 ? 3.598 6.011 -17.300 1.00 97.56 89 ASP A CA 1
ATOM 673 C C . ASP A 1 89 ? 2.582 5.677 -16.199 1.00 97.56 89 ASP A C 1
ATOM 675 O O . ASP A 1 89 ? 1.692 6.475 -15.902 1.00 97.56 89 ASP A O 1
ATOM 679 N N . VAL A 1 90 ? 2.699 4.494 -15.582 1.00 97.88 90 VAL A N 1
ATOM 680 C CA . VAL A 1 90 ? 1.787 4.078 -14.507 1.00 97.88 90 VAL A CA 1
ATOM 681 C C . VAL A 1 90 ? 2.146 4.693 -13.154 1.00 97.88 90 VAL A C 1
ATOM 683 O O . VAL A 1 90 ? 1.340 4.613 -12.231 1.00 97.88 90 VAL A O 1
ATOM 686 N N . CYS A 1 91 ? 3.342 5.269 -12.987 1.00 97.94 91 CYS A N 1
ATOM 687 C CA . CYS A 1 91 ? 3.809 5.732 -11.686 1.00 97.94 91 CYS A CA 1
ATOM 688 C C . CYS A 1 91 ? 3.143 7.062 -11.298 1.00 97.94 91 CYS A C 1
ATOM 690 O O . CYS A 1 91 ? 3.502 8.112 -11.830 1.00 97.94 91 CYS A O 1
ATOM 692 N N . PRO A 1 92 ? 2.254 7.091 -10.287 1.00 97.50 92 PRO A N 1
ATOM 693 C CA . PRO A 1 92 ? 1.583 8.328 -9.894 1.00 97.50 92 PRO A CA 1
ATOM 694 C C . PRO A 1 92 ? 2.485 9.255 -9.058 1.00 97.50 92 PRO A C 1
ATOM 696 O O . PRO A 1 92 ? 2.075 10.357 -8.700 1.00 97.50 92 PRO A O 1
ATOM 699 N N . PHE A 1 93 ? 3.699 8.808 -8.719 1.00 97.25 93 PHE A N 1
ATOM 700 C CA . PHE A 1 93 ? 4.670 9.538 -7.896 1.00 97.25 93 PHE A CA 1
ATOM 701 C C . PHE A 1 93 ? 5.883 10.031 -8.684 1.00 97.25 93 PHE A C 1
ATOM 703 O O . PHE A 1 93 ? 6.800 10.569 -8.061 1.00 97.25 93 PHE A O 1
ATOM 710 N N . ASP A 1 94 ? 5.894 9.816 -10.005 1.00 96.88 94 ASP A N 1
ATOM 711 C CA . ASP A 1 94 ? 6.962 10.249 -10.913 1.00 96.88 94 ASP A CA 1
ATOM 712 C C . ASP A 1 94 ? 8.359 9.900 -10.364 1.00 96.88 94 ASP A C 1
ATOM 714 O O . ASP A 1 94 ? 9.245 10.737 -10.195 1.00 96.88 94 ASP A O 1
ATOM 718 N N . CYS A 1 95 ? 8.508 8.649 -9.916 1.00 97.62 95 CYS A N 1
ATOM 719 C CA . CYS A 1 95 ? 9.710 8.180 -9.231 1.00 97.62 95 CYS A CA 1
ATOM 720 C C . CYS A 1 95 ? 10.566 7.245 -10.085 1.00 97.62 95 CYS A C 1
ATOM 722 O O . CYS A 1 95 ? 11.433 6.577 -9.530 1.00 97.62 95 CYS A O 1
ATOM 724 N N . ILE A 1 96 ? 10.308 7.144 -11.388 1.00 98.12 96 ILE A N 1
ATOM 725 C CA . ILE A 1 96 ? 10.977 6.186 -12.268 1.00 98.12 96 ILE A CA 1
ATOM 726 C C . ILE A 1 96 ? 11.506 6.921 -13.496 1.00 98.12 96 ILE A C 1
ATOM 728 O O . ILE A 1 96 ? 10.734 7.527 -14.226 1.00 98.12 96 ILE A O 1
ATOM 732 N N . ASP A 1 97 ? 12.811 6.820 -13.735 1.00 97.00 97 ASP A N 1
ATOM 733 C CA . ASP A 1 97 ? 13.506 7.507 -14.825 1.00 97.00 97 ASP A CA 1
ATOM 734 C C . ASP A 1 97 ? 14.176 6.507 -15.769 1.00 97.00 97 ASP A C 1
ATOM 736 O O . ASP A 1 97 ? 14.684 5.470 -15.337 1.00 97.00 97 ASP A O 1
ATOM 740 N N . LEU A 1 98 ? 14.239 6.834 -17.061 1.00 96.19 98 LEU A N 1
ATOM 741 C CA . LEU A 1 98 ? 14.990 6.056 -18.043 1.00 96.19 98 LEU A CA 1
ATOM 742 C C . LEU A 1 98 ? 16.477 6.446 -18.013 1.00 96.19 98 LEU A C 1
ATOM 744 O O . LEU A 1 98 ? 16.833 7.604 -18.235 1.00 96.19 98 LEU A O 1
ATOM 748 N N . ILE A 1 99 ? 17.351 5.467 -17.792 1.00 93.88 99 ILE A N 1
ATOM 749 C CA . ILE A 1 99 ? 18.804 5.635 -17.700 1.00 93.88 99 ILE A CA 1
ATOM 750 C C . ILE A 1 99 ? 19.544 4.695 -18.660 1.00 93.88 99 ILE A C 1
ATOM 752 O O . ILE A 1 99 ? 18.979 3.744 -19.207 1.00 93.88 99 ILE A O 1
ATOM 756 N N . GLU A 1 100 ? 20.833 4.949 -18.870 1.00 90.69 100 GLU A N 1
ATOM 757 C CA . GLU A 1 100 ? 21.708 4.012 -19.578 1.00 90.69 100 GLU A CA 1
ATOM 758 C C . GLU A 1 100 ? 21.953 2.761 -18.722 1.00 90.69 100 GLU A C 1
ATOM 760 O O . GLU A 1 100 ? 22.146 2.859 -17.508 1.00 90.69 100 GLU A O 1
ATOM 765 N N . SER A 1 101 ? 21.933 1.576 -19.342 1.00 85.88 101 SER A N 1
ATOM 766 C CA . SER A 1 101 ? 22.240 0.332 -18.634 1.00 85.88 101 SER A CA 1
ATOM 767 C C . SER A 1 101 ? 23.679 0.360 -18.098 1.00 85.88 101 SER A C 1
ATOM 769 O O . SER A 1 101 ? 24.606 0.645 -18.863 1.00 85.88 101 SER A O 1
ATOM 771 N N . PRO A 1 102 ? 23.896 0.001 -16.818 1.00 77.25 102 PRO A N 1
ATOM 772 C CA . PRO A 1 102 ? 25.231 -0.073 -16.227 1.00 77.25 102 PRO A CA 1
ATOM 773 C C . PRO A 1 102 ? 26.111 -1.160 -16.866 1.00 77.25 102 PRO A C 1
ATOM 775 O O . PRO A 1 102 ? 27.335 -1.101 -16.759 1.00 77.25 102 PRO A O 1
ATOM 778 N N . ASP A 1 103 ? 25.510 -2.117 -17.576 1.00 78.81 103 ASP A N 1
ATOM 779 C CA . ASP A 1 103 ? 26.202 -3.277 -18.142 1.00 78.81 103 ASP A CA 1
ATOM 780 C C . ASP A 1 103 ? 26.800 -3.007 -19.538 1.00 78.81 103 ASP A C 1
ATOM 782 O O . ASP A 1 103 ? 27.197 -3.936 -20.239 1.00 78.81 103 ASP A O 1
ATOM 786 N N . ASN A 1 104 ? 26.879 -1.737 -19.966 1.00 64.62 104 ASN A N 1
ATOM 787 C CA . ASN A 1 104 ? 27.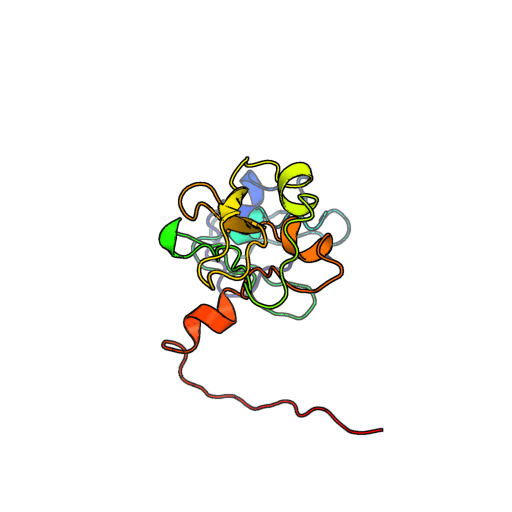470 -1.291 -21.242 1.00 64.62 104 ASN A CA 1
ATOM 788 C C . ASN A 1 104 ? 26.888 -1.961 -22.501 1.00 64.62 104 ASN A C 1
ATOM 790 O O . ASN A 1 104 ? 27.511 -1.958 -23.562 1.00 64.62 104 ASN A O 1
ATOM 794 N N . ASN A 1 105 ? 25.675 -2.509 -22.416 1.00 70.06 105 ASN A N 1
ATOM 795 C CA . ASN A 1 105 ? 25.061 -3.269 -23.505 1.00 70.06 105 ASN A CA 1
ATOM 796 C C . ASN A 1 105 ? 24.238 -2.390 -24.472 1.00 70.06 105 ASN A C 1
ATOM 798 O O . ASN A 1 105 ? 23.363 -2.892 -25.170 1.00 70.06 105 ASN A O 1
ATOM 802 N N . PHE A 1 106 ? 24.470 -1.068 -24.469 1.00 69.44 106 PHE A N 1
ATOM 803 C CA . PHE A 1 106 ? 23.737 -0.019 -25.210 1.00 69.44 106 PHE A CA 1
ATOM 804 C C . PHE A 1 106 ? 22.214 0.049 -24.981 1.00 69.44 106 PHE A C 1
ATOM 806 O O . PHE A 1 106 ? 21.547 0.925 -25.532 1.00 69.44 106 PHE A O 1
ATOM 813 N N . ASN A 1 107 ? 21.656 -0.830 -24.153 1.00 82.12 107 ASN A N 1
ATOM 814 C CA . ASN A 1 107 ? 20.248 -0.811 -23.788 1.00 82.12 107 ASN A CA 1
ATOM 815 C C . ASN A 1 107 ? 19.985 0.243 -22.710 1.00 82.12 107 ASN A C 1
ATOM 817 O O . ASN A 1 107 ? 20.826 0.500 -21.848 1.00 82.12 107 ASN A O 1
ATOM 821 N N . LYS A 1 108 ? 18.796 0.842 -22.750 1.00 91.56 108 LYS A N 1
ATOM 822 C CA . LYS A 1 108 ? 18.295 1.685 -21.665 1.00 91.56 108 LYS A CA 1
ATOM 823 C C . LYS A 1 108 ? 17.481 0.836 -20.697 1.00 91.56 108 LYS A C 1
ATOM 825 O O . LYS A 1 108 ? 16.784 -0.084 -21.120 1.00 91.56 108 LYS A O 1
ATOM 830 N N . ILE A 1 109 ? 17.569 1.158 -19.415 1.00 94.81 109 ILE A N 1
ATOM 831 C CA . ILE A 1 109 ? 16.761 0.555 -18.351 1.00 94.81 109 ILE A CA 1
ATOM 832 C C . ILE A 1 109 ? 16.085 1.660 -17.552 1.00 94.81 109 ILE A C 1
ATOM 834 O O . ILE A 1 109 ? 16.398 2.835 -17.722 1.00 94.81 109 ILE A O 1
ATOM 838 N N . VAL A 1 110 ? 15.178 1.286 -16.661 1.00 96.44 110 VAL A N 1
ATOM 839 C CA . VAL A 1 110 ? 14.600 2.235 -15.711 1.00 96.44 110 VAL A CA 1
ATOM 840 C C . VAL A 1 110 ? 15.336 2.193 -14.374 1.00 96.44 110 VAL A C 1
ATOM 842 O O . VAL A 1 110 ? 15.877 1.158 -13.988 1.00 96.44 110 VAL A O 1
ATOM 845 N N . ALA A 1 111 ? 15.340 3.310 -13.657 1.00 96.06 111 ALA A N 1
ATOM 846 C CA . ALA A 1 111 ? 15.828 3.420 -12.289 1.00 96.06 111 ALA A CA 1
ATOM 847 C C . ALA A 1 111 ? 14.761 4.058 -11.402 1.00 96.06 111 ALA A C 1
ATOM 849 O O . ALA A 1 111 ? 14.044 4.957 -11.832 1.00 96.06 111 ALA A O 1
ATOM 850 N N . VAL A 1 112 ? 14.669 3.594 -10.156 1.00 97.12 112 VAL A N 1
ATOM 851 C CA . VAL A 1 112 ? 13.677 4.063 -9.184 1.00 97.12 112 VAL A CA 1
ATOM 852 C C . VAL A 1 112 ? 14.325 5.050 -8.216 1.00 97.12 112 VAL A C 1
ATOM 854 O O . VAL A 1 112 ? 15.342 4.764 -7.587 1.00 97.12 112 VAL A O 1
ATOM 857 N N . ASN A 1 113 ? 13.700 6.206 -8.034 1.00 96.69 113 ASN A N 1
ATOM 858 C CA . ASN A 1 113 ? 14.040 7.161 -6.996 1.00 96.69 113 ASN A CA 1
ATOM 859 C C . ASN A 1 113 ? 13.435 6.726 -5.652 1.00 96.69 113 ASN A C 1
ATOM 861 O O . ASN A 1 113 ? 12.266 6.974 -5.341 1.00 96.69 113 ASN A O 1
ATOM 865 N N . GLU A 1 114 ? 14.263 6.123 -4.802 1.00 94.31 114 GLU A N 1
ATOM 866 C CA . GLU A 1 114 ? 13.872 5.635 -3.473 1.00 94.31 114 GLU A CA 1
ATOM 867 C C . GLU A 1 114 ? 13.292 6.721 -2.551 1.00 94.31 114 GLU A C 1
ATOM 869 O O . GLU A 1 114 ? 12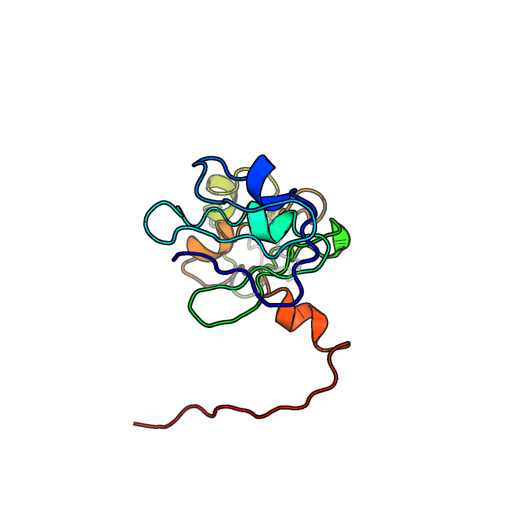.533 6.427 -1.620 1.00 94.31 114 GLU A O 1
ATOM 874 N N . LYS A 1 115 ? 13.629 7.998 -2.784 1.00 93.38 115 LYS A N 1
ATOM 875 C CA . LYS A 1 115 ? 13.144 9.103 -1.947 1.00 93.38 115 LYS A CA 1
ATOM 876 C C . LYS A 1 115 ? 11.674 9.410 -2.196 1.00 93.38 115 LYS A C 1
ATOM 878 O O . LYS A 1 115 ? 11.026 9.912 -1.273 1.00 93.38 115 LYS A O 1
ATOM 883 N N . THR A 1 116 ? 11.161 9.166 -3.396 1.00 95.25 116 THR A N 1
ATOM 884 C CA . THR A 1 116 ? 9.776 9.479 -3.785 1.00 95.25 116 THR A CA 1
ATOM 885 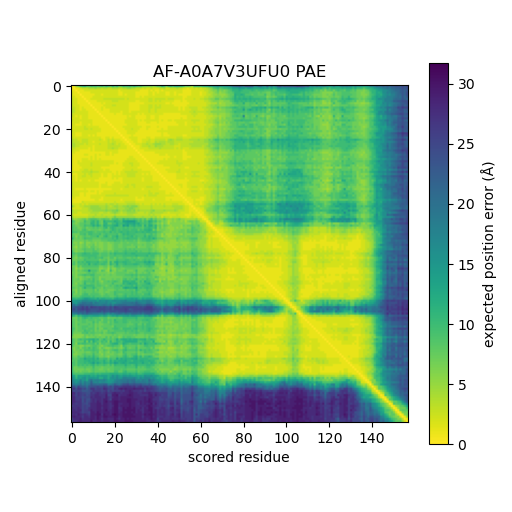C C . THR A 1 116 ? 8.928 8.233 -4.000 1.00 95.25 116 THR A C 1
ATOM 887 O O . THR A 1 116 ? 7.715 8.309 -3.841 1.00 95.25 116 THR A O 1
ATOM 890 N N . CYS A 1 117 ? 9.538 7.073 -4.246 1.00 95.94 117 CYS A N 1
ATOM 891 C CA . CYS A 1 117 ? 8.830 5.799 -4.294 1.00 95.94 117 CYS A CA 1
ATOM 892 C C . CYS A 1 117 ? 8.111 5.505 -2.964 1.00 95.94 117 CYS A C 1
ATOM 894 O O . CYS A 1 117 ? 8.715 5.572 -1.886 1.00 95.94 117 CYS A O 1
ATOM 896 N N . VAL A 1 118 ? 6.821 5.162 -3.042 1.00 93.69 118 VAL A N 1
ATOM 897 C CA . VAL A 1 118 ? 5.982 4.816 -1.879 1.00 93.69 118 VAL A CA 1
ATOM 898 C C . VAL A 1 118 ? 5.649 3.324 -1.782 1.00 93.69 118 VAL A C 1
ATOM 900 O O . VAL A 1 118 ? 4.930 2.946 -0.866 1.00 93.69 118 VAL A O 1
ATOM 903 N N . GLY A 1 119 ? 6.156 2.494 -2.700 1.00 93.06 119 GLY A N 1
ATOM 904 C CA . GLY A 1 119 ? 5.922 1.045 -2.681 1.00 93.06 119 GLY A CA 1
ATOM 905 C C . GLY A 1 119 ? 4.490 0.631 -3.037 1.00 93.06 119 GLY A C 1
ATOM 906 O O . GLY A 1 119 ? 3.966 -0.289 -2.432 1.00 93.06 119 GLY A O 1
ATOM 907 N N . CYS A 1 120 ? 3.830 1.316 -3.981 1.00 93.62 120 CYS A N 1
ATOM 908 C CA . CYS A 1 120 ? 2.440 1.027 -4.374 1.00 93.62 120 CYS A CA 1
ATOM 909 C C . CYS A 1 120 ? 2.256 -0.159 -5.342 1.00 93.62 120 CYS A C 1
ATOM 911 O O . CYS A 1 120 ? 1.138 -0.384 -5.788 1.00 93.62 120 CYS A O 1
ATOM 913 N N . SER A 1 121 ? 3.337 -0.822 -5.755 1.00 95.06 121 SER A N 1
ATOM 914 C CA . SER A 1 121 ? 3.367 -1.985 -6.667 1.00 95.06 121 SER A CA 1
ATOM 915 C C . SER A 1 121 ? 2.774 -1.835 -8.079 1.00 95.06 121 SER A C 1
ATOM 917 O O . SER A 1 121 ? 3.001 -2.699 -8.912 1.00 95.06 121 SER A O 1
ATOM 919 N N . LEU A 1 122 ? 2.170 -0.700 -8.446 1.00 96.75 122 LEU A N 1
ATOM 920 C CA . LEU A 1 122 ? 1.676 -0.461 -9.819 1.00 96.75 122 LEU A CA 1
ATOM 921 C C . LEU A 1 122 ? 2.714 -0.730 -10.928 1.00 96.75 122 LEU A C 1
ATOM 923 O O . LEU A 1 122 ? 2.369 -1.193 -12.014 1.00 96.75 122 LEU A O 1
ATOM 927 N N . CYS A 1 123 ? 3.991 -0.427 -10.675 1.00 97.88 123 CYS A N 1
ATOM 928 C CA . CYS A 1 123 ? 5.062 -0.672 -11.638 1.00 97.88 123 CYS A CA 1
ATOM 929 C C . CYS A 1 123 ? 5.395 -2.162 -11.808 1.00 97.88 123 CYS A C 1
ATOM 931 O O . CYS A 1 123 ? 5.825 -2.559 -12.887 1.00 97.88 123 CYS A O 1
ATOM 933 N N . GLU A 1 124 ? 5.211 -2.959 -10.757 1.00 97.69 124 GLU A N 1
ATOM 934 C CA . GLU A 1 124 ? 5.352 -4.414 -10.773 1.00 97.69 124 GLU A CA 1
ATOM 935 C C . GLU A 1 124 ? 4.194 -5.048 -11.546 1.00 97.69 124 GLU A C 1
ATOM 937 O O . GLU A 1 124 ? 4.439 -5.795 -12.491 1.00 97.69 124 GLU A O 1
ATOM 942 N N . ASP A 1 125 ? 2.956 -4.641 -11.247 1.00 96.94 125 ASP A N 1
ATOM 943 C CA . ASP A 1 125 ? 1.745 -5.164 -11.894 1.00 96.94 125 ASP A CA 1
ATOM 944 C C . ASP A 1 125 ? 1.750 -4.968 -13.416 1.00 96.94 125 ASP A C 1
ATOM 946 O O . ASP A 1 125 ? 1.298 -5.830 -14.173 1.00 96.94 125 ASP A O 1
ATOM 950 N N . ILE A 1 126 ? 2.272 -3.831 -13.893 1.00 97.81 126 ILE A N 1
ATOM 951 C CA . ILE A 1 126 ? 2.352 -3.549 -15.333 1.00 97.81 126 ILE A CA 1
ATOM 952 C C . ILE A 1 126 ? 3.554 -4.227 -16.008 1.00 97.81 126 ILE A C 1
ATOM 954 O O . ILE A 1 126 ? 3.622 -4.312 -17.239 1.00 97.81 126 ILE A O 1
ATOM 958 N N . CYS A 1 127 ? 4.538 -4.702 -15.240 1.00 97.44 127 CYS A N 1
ATOM 959 C CA . CYS A 1 127 ? 5.758 -5.256 -15.803 1.00 97.44 127 CYS A CA 1
ATOM 960 C C . CYS A 1 127 ? 5.560 -6.702 -16.261 1.00 97.44 127 CYS A C 1
ATOM 962 O O . CYS A 1 127 ? 5.860 -7.658 -15.553 1.00 97.44 127 CYS A O 1
ATOM 964 N N . ILE A 1 128 ? 5.192 -6.874 -17.531 1.00 95.19 128 ILE A N 1
ATOM 965 C CA . ILE A 1 128 ? 5.008 -8.199 -18.154 1.00 95.19 128 ILE A CA 1
ATOM 966 C C . ILE A 1 128 ? 6.250 -9.110 -18.113 1.00 95.19 128 ILE A C 1
ATOM 968 O O . ILE A 1 128 ? 6.146 -10.310 -18.351 1.00 95.19 128 ILE A O 1
ATOM 972 N N . LYS A 1 129 ? 7.436 -8.538 -17.879 1.00 94.88 129 LYS A N 1
ATOM 973 C CA . LYS A 1 129 ? 8.714 -9.258 -17.802 1.00 94.88 129 LYS A CA 1
ATOM 974 C C . LYS A 1 129 ? 9.121 -9.613 -16.373 1.00 94.88 129 LYS A C 1
ATOM 976 O O . LYS A 1 129 ? 10.093 -10.340 -16.223 1.00 94.88 129 LYS A O 1
ATOM 981 N N . GLY A 1 130 ? 8.437 -9.082 -15.355 1.00 94.75 130 GLY A N 1
ATOM 982 C CA . GLY A 1 130 ? 8.861 -9.217 -13.957 1.00 94.75 130 GLY A CA 1
ATOM 983 C C . GLY A 1 130 ? 10.200 -8.534 -13.655 1.00 94.75 130 GLY A C 1
ATOM 984 O O . GLY A 1 130 ? 10.889 -8.903 -12.715 1.00 94.75 130 GLY A O 1
ATOM 985 N N . ALA A 1 131 ? 10.597 -7.548 -14.465 1.00 96.56 131 ALA A N 1
ATOM 986 C CA . ALA A 1 131 ? 11.881 -6.860 -14.336 1.00 96.56 131 ALA A CA 1
ATOM 987 C C . ALA A 1 131 ? 11.888 -5.761 -13.259 1.00 96.56 131 ALA A C 1
ATOM 989 O O . ALA A 1 131 ? 12.916 -5.125 -13.042 1.00 96.56 131 ALA A O 1
ATOM 990 N N . ILE A 1 132 ? 10.750 -5.488 -12.625 1.00 97.31 132 ILE A N 1
ATOM 991 C CA . ILE A 1 132 ? 10.619 -4.567 -11.498 1.00 97.31 132 ILE A CA 1
ATOM 992 C C . ILE A 1 132 ? 9.632 -5.169 -10.502 1.00 97.31 132 ILE A C 1
ATOM 994 O O . ILE A 1 132 ? 8.590 -5.669 -10.915 1.00 97.31 132 ILE A O 1
ATOM 998 N N . TYR A 1 133 ? 9.970 -5.129 -9.217 1.00 96.19 133 TYR A N 1
ATOM 999 C CA . TYR A 1 133 ? 9.140 -5.673 -8.141 1.00 96.19 133 TYR A CA 1
ATOM 1000 C C . TYR A 1 133 ? 9.266 -4.828 -6.873 1.00 96.19 133 TYR A C 1
ATOM 1002 O O . TYR A 1 133 ? 10.283 -4.160 -6.665 1.00 96.19 133 TYR A O 1
ATOM 1010 N N . VAL A 1 134 ? 8.242 -4.833 -6.025 1.00 94.38 134 VAL A N 1
ATOM 1011 C CA . VAL A 1 134 ? 8.273 -4.241 -4.687 1.00 94.38 134 VAL A CA 1
ATOM 1012 C C . VAL A 1 134 ? 8.385 -5.388 -3.680 1.00 94.38 134 VAL A C 1
ATOM 1014 O O . VAL A 1 134 ? 7.492 -6.225 -3.621 1.00 94.38 134 VAL A O 1
ATOM 1017 N N . PRO A 1 135 ? 9.473 -5.470 -2.896 1.00 89.50 135 PRO A N 1
ATOM 1018 C CA . PRO A 1 135 ? 9.635 -6.547 -1.928 1.00 89.50 135 PRO A CA 1
ATOM 1019 C C . PRO A 1 135 ? 8.571 -6.470 -0.831 1.00 89.50 135 PRO A C 1
ATOM 1021 O O . PRO A 1 135 ? 8.154 -5.378 -0.433 1.00 89.50 135 PRO A O 1
ATOM 1024 N N . ASP A 1 136 ? 8.191 -7.628 -0.301 1.00 81.19 136 ASP A N 1
ATOM 1025 C CA . ASP A 1 136 ? 7.303 -7.703 0.852 1.00 81.19 136 ASP A CA 1
ATOM 1026 C C . ASP A 1 136 ? 8.012 -7.118 2.097 1.00 81.19 136 ASP A C 1
ATOM 1028 O O . ASP A 1 136 ? 9.153 -7.501 2.395 1.00 81.19 136 ASP A O 1
ATOM 1032 N N . PRO A 1 137 ? 7.385 -6.185 2.841 1.00 70.12 137 PRO A N 1
ATOM 1033 C CA . PRO A 1 137 ? 7.917 -5.697 4.111 1.00 70.12 137 PRO A CA 1
ATOM 1034 C C . PRO A 1 137 ? 8.301 -6.808 5.102 1.00 70.12 137 PRO A C 1
ATOM 1036 O O . PRO A 1 137 ? 9.291 -6.661 5.820 1.00 70.12 137 PRO A O 1
ATOM 1039 N N . GLU A 1 138 ? 7.563 -7.919 5.140 1.00 62.97 138 GLU A N 1
ATOM 1040 C CA . GLU A 1 138 ? 7.842 -9.059 6.019 1.00 62.97 138 GLU A CA 1
ATOM 1041 C C . GLU A 1 138 ? 9.132 -9.783 5.618 1.00 62.97 138 GLU A C 1
ATOM 1043 O O . GLU A 1 138 ? 9.916 -10.196 6.479 1.00 62.97 138 GLU A O 1
ATOM 1048 N N . GLU A 1 139 ? 9.416 -9.862 4.315 1.00 65.69 139 GLU A N 1
ATOM 1049 C CA . GLU A 1 139 ? 10.662 -10.428 3.793 1.00 65.69 139 GLU A CA 1
ATOM 1050 C C . GLU A 1 139 ? 11.873 -9.522 4.063 1.00 65.69 139 GLU A C 1
ATOM 1052 O O . GLU A 1 139 ? 12.996 -9.997 4.265 1.00 65.69 139 GLU A O 1
ATOM 1057 N N . MET A 1 140 ? 11.653 -8.208 4.143 1.00 60.66 140 MET A N 1
ATOM 1058 C CA . MET A 1 140 ? 12.689 -7.241 4.512 1.00 60.66 140 MET A CA 1
ATOM 1059 C C . MET A 1 140 ? 13.075 -7.314 6.003 1.00 60.66 140 MET A C 1
ATOM 1061 O O . MET A 1 140 ? 14.202 -6.956 6.361 1.00 60.66 140 MET A O 1
ATOM 1065 N N . ASP A 1 141 ? 12.182 -7.808 6.869 1.00 45.94 141 ASP A N 1
ATOM 1066 C CA . ASP A 1 141 ? 12.354 -7.899 8.327 1.00 45.94 141 ASP A CA 1
ATOM 1067 C C . ASP A 1 141 ? 12.838 -9.280 8.835 1.00 45.94 141 ASP A C 1
ATOM 1069 O O . ASP A 1 141 ? 13.022 -9.460 10.044 1.00 45.94 141 ASP A O 1
ATOM 1073 N N . ILE A 1 142 ? 13.154 -10.243 7.951 1.00 46.91 142 ILE A N 1
ATOM 1074 C CA . ILE A 1 142 ? 13.625 -11.610 8.308 1.00 46.91 142 ILE A CA 1
ATOM 1075 C C . ILE A 1 142 ? 14.887 -11.605 9.212 1.00 46.91 142 ILE A C 1
ATOM 1077 O O . ILE A 1 142 ? 15.196 -12.589 9.882 1.00 46.91 142 ILE A O 1
ATOM 1081 N N . ALA A 1 143 ? 15.595 -10.480 9.349 1.00 44.41 143 ALA A N 1
ATOM 1082 C CA . ALA A 1 143 ? 16.673 -10.325 10.330 1.00 44.41 143 ALA A CA 1
ATOM 1083 C C . ALA A 1 143 ? 16.208 -10.121 11.798 1.00 44.41 143 ALA A C 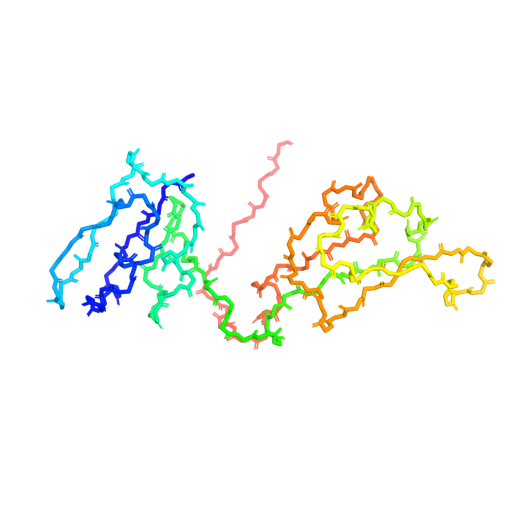1
ATOM 1085 O O . ALA A 1 143 ? 17.063 -10.033 12.684 1.00 44.41 143 ALA A O 1
ATOM 1086 N N . ARG A 1 144 ? 14.901 -9.986 12.089 1.00 41.03 144 ARG A N 1
ATOM 1087 C CA . ARG A 1 144 ? 14.391 -9.548 13.410 1.00 41.03 144 ARG A CA 1
ATOM 1088 C C . ARG A 1 144 ? 13.264 -10.367 14.039 1.00 41.03 144 ARG A C 1
ATOM 1090 O O . ARG A 1 144 ? 12.949 -10.108 15.200 1.00 41.03 144 ARG A O 1
ATOM 1097 N N . ILE A 1 145 ? 12.694 -11.359 13.360 1.00 33.94 145 ILE A N 1
ATOM 1098 C CA . ILE A 1 145 ? 11.665 -12.223 13.960 1.00 33.94 145 ILE A CA 1
ATOM 1099 C C . ILE A 1 145 ? 12.325 -13.525 14.447 1.00 33.94 145 ILE A C 1
ATOM 1101 O O . ILE A 1 145 ? 12.986 -14.199 13.655 1.00 33.94 145 ILE A O 1
ATOM 1105 N N . PRO A 1 146 ? 12.184 -13.920 15.731 1.00 29.78 146 PRO A N 1
ATOM 1106 C CA . PRO A 1 146 ? 12.603 -15.244 16.165 1.00 29.78 146 PRO A CA 1
ATOM 1107 C C . PRO A 1 146 ? 11.723 -16.279 15.457 1.00 29.78 146 PRO A C 1
ATOM 1109 O O . PRO A 1 146 ? 10.533 -16.404 15.738 1.00 29.78 146 PRO A O 1
ATOM 1112 N N . VAL A 1 147 ? 12.318 -17.004 14.508 1.00 34.34 147 VAL A N 1
ATOM 1113 C CA . VAL A 1 147 ? 11.677 -18.104 13.785 1.00 34.34 147 VAL A CA 1
ATOM 1114 C C . VAL A 1 147 ? 11.200 -19.157 14.786 1.00 34.34 147 VAL A C 1
ATOM 1116 O O . VAL A 1 147 ? 11.989 -19.853 15.423 1.00 34.34 147 VAL A O 1
ATOM 1119 N N . GLY A 1 148 ? 9.883 -19.266 14.894 1.00 34.41 148 GLY A N 1
ATOM 1120 C CA . GLY A 1 148 ? 9.153 -20.267 15.657 1.00 34.41 148 GLY A CA 1
ATOM 1121 C C . GLY A 1 148 ? 7.669 -19.951 15.512 1.00 34.41 148 GLY A C 1
ATOM 1122 O O . GLY A 1 148 ? 7.064 -19.371 16.399 1.00 34.41 148 GLY A O 1
ATOM 1123 N N . SER A 1 149 ? 7.036 -20.254 14.381 1.00 30.45 149 SER A N 1
ATOM 1124 C CA . SER A 1 149 ? 6.480 -21.592 14.204 1.00 30.45 149 SER A CA 1
ATOM 1125 C C . SER A 1 149 ? 6.193 -21.899 12.731 1.00 30.45 149 SER A C 1
ATOM 1127 O O . SER A 1 149 ? 5.313 -21.313 12.126 1.00 30.45 149 SER A O 1
ATOM 1129 N N . LYS A 1 150 ? 6.911 -22.908 12.230 1.00 28.50 150 LYS A N 1
ATOM 1130 C CA . LYS A 1 150 ? 6.444 -23.945 11.297 1.00 28.50 150 LYS A CA 1
ATOM 1131 C C . LYS A 1 150 ? 5.966 -23.512 9.897 1.00 28.50 150 LYS A C 1
ATOM 1133 O O . LYS A 1 150 ? 4.810 -23.195 9.664 1.00 28.50 150 LYS A O 1
ATOM 1138 N N . MET A 1 151 ? 6.890 -23.708 8.957 1.00 31.16 151 MET A N 1
ATOM 1139 C CA . MET A 1 151 ? 6.676 -24.101 7.560 1.00 31.16 151 MET A CA 1
ATOM 1140 C C . MET A 1 151 ? 5.338 -24.829 7.323 1.00 31.16 151 MET A C 1
ATOM 1142 O O . MET A 1 151 ? 5.141 -25.935 7.833 1.00 31.16 151 MET A O 1
ATOM 1146 N N . VAL A 1 152 ? 4.475 -24.265 6.478 1.00 34.09 152 VAL A N 1
ATOM 1147 C CA . VAL A 1 152 ? 3.495 -25.048 5.716 1.00 34.09 152 VAL A CA 1
ATOM 1148 C C . VAL A 1 152 ? 4.101 -25.266 4.336 1.00 34.09 152 VAL A C 1
ATOM 1150 O O . VAL A 1 152 ? 4.298 -24.335 3.561 1.00 34.09 152 VAL A O 1
ATOM 1153 N N . GLY A 1 153 ? 4.502 -26.513 4.094 1.00 28.94 153 GLY A N 1
ATOM 1154 C CA . GLY A 1 153 ? 5.061 -26.954 2.828 1.00 28.94 153 GLY A CA 1
ATOM 1155 C C . GLY A 1 153 ? 4.035 -26.870 1.703 1.00 28.94 153 GLY A C 1
ATOM 1156 O O . GLY A 1 153 ? 2.852 -27.142 1.899 1.00 28.94 153 GLY A O 1
ATOM 1157 N N . LYS A 1 154 ? 4.528 -26.541 0.506 1.00 30.30 154 LYS A N 1
ATOM 1158 C CA . LYS A 1 154 ? 3.858 -26.863 -0.753 1.00 30.30 154 LYS A CA 1
ATOM 1159 C C . LYS A 1 154 ? 3.666 -28.379 -0.816 1.00 30.30 154 LYS A C 1
ATOM 1161 O O . LYS A 1 154 ? 4.648 -29.116 -0.858 1.00 30.30 154 LYS A O 1
ATOM 1166 N N . GLY A 1 155 ? 2.409 -28.808 -0.776 1.00 29.08 155 GLY A N 1
ATOM 1167 C CA . GLY A 1 155 ? 1.997 -30.135 -1.206 1.00 29.08 155 GLY A CA 1
ATOM 1168 C C . GLY A 1 155 ? 2.010 -30.196 -2.728 1.00 29.08 155 GLY A C 1
ATOM 1169 O O . GLY A 1 155 ? 1.564 -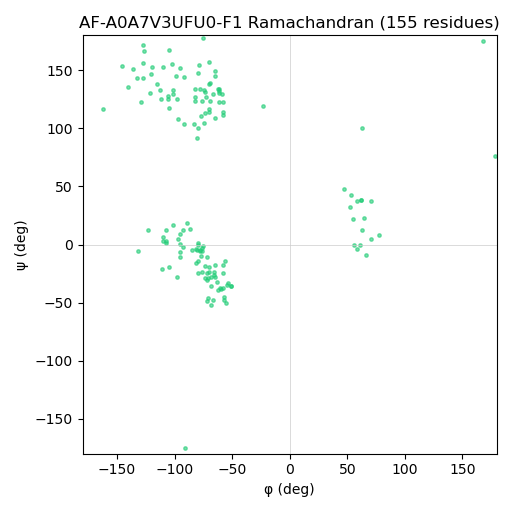29.268 -3.399 1.00 29.08 155 GLY A O 1
ATOM 1170 N N . GLU A 1 156 ? 2.599 -31.272 -3.224 1.00 29.59 156 GLU A N 1
ATOM 1171 C CA . GLU A 1 156 ? 2.581 -31.733 -4.604 1.00 29.59 156 GLU A CA 1
ATOM 1172 C C . GLU A 1 156 ? 1.173 -32.227 -4.969 1.00 29.59 156 GLU A C 1
ATOM 1174 O O . GLU A 1 156 ? 0.563 -32.949 -4.180 1.00 29.59 156 GLU A O 1
ATOM 1179 N N . GLU A 1 157 ? 0.717 -31.899 -6.177 1.00 31.72 157 GLU A N 1
ATOM 1180 C CA . GLU A 1 157 ? -0.102 -32.775 -7.027 1.00 31.72 157 GLU A CA 1
ATOM 1181 C C . GLU A 1 157 ? 0.421 -32.694 -8.466 1.00 31.72 157 GLU A C 1
ATOM 1183 O O . GLU A 1 157 ? 0.777 -31.572 -8.906 1.00 31.72 157 GLU A O 1
#

Solvent-accessible surface area (backbone atoms only — not comparable to full-atom values): 9452 Å² total; per-residue (Å²): 105,33,52,41,60,49,89,66,41,68,21,82,63,52,40,43,75,54,38,94,66,66,28,44,52,71,52,83,68,33,66,52,46,50,42,57,89,55,38,79,57,76,57,49,37,24,53,63,36,91,68,52,28,26,20,40,83,89,67,48,67,42,76,43,75,86,45,82,88,64,45,36,43,58,46,66,41,71,92,58,38,74,47,80,54,60,45,38,76,60,36,92,61,75,28,52,45,84,41,77,39,90,80,73,73,86,45,43,23,62,46,66,41,68,90,55,43,76,46,78,44,54,41,28,77,68,31,91,71,64,22,31,43,48,59,55,60,71,73,74,43,66,90,74,61,84,89,79,80,79,88,81,75,87,78,88,131

Radius of gyration: 19.8 Å; Cα contacts (8 Å, |Δi|>4): 271; chains: 1; bounding box: 48×43×52 Å

Mean predicted aligned error: 9.37 Å

Nearest PDB structures (foldseek):
  7q4v-assembly1_B  TM=9.469E-01  e=3.062E-05  Acetobacterium woodii DSM 1030
  8zqd-assembly1_B  TM=9.887E-01  e=1.607E-04  Clostridium beijerinckii
  7q4w-assembly1_B  TM=9.475E-01  e=2.732E-04  Acetobacterium woodii DSM 1030
  8a5e-assembly1_B  TM=9.632E-01  e=6.912E-04  Acetobacterium woodii DSM 1030
  8oh5-assembly1_B  TM=9.479E-01  e=6.469E-04  Sporomusa ovata DSM 2662

Secondary structure (DSSP, 8-state):
---EE-TT----SHHHHH-TT--EE--TTS--EE-TTT-----HHHHH-TT--EE-TTS-B-----SGGGSPPPEE-TTT-----HHHHH-TT--EEEEE-TTSSS-EEEEE-TTT--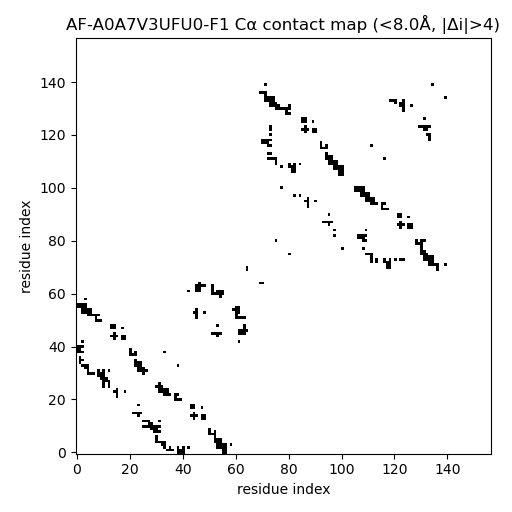---HHHHT-TT--EE---HHHHTTTTS---S--------

Foldseek 3Di:
DAKFFAPQDQQPCQLCVQQPQNQWDDDRRDTIGGNRVRGPPPCRSQQRRPRQRMADPVRHRDHHDPDLVLAFFKDFQLVQFQQPCPLCVQDPQNFKDWDQRPVPPRGIGIDGRSNRGRQPQSSCVPPPRSRIGGDDSVVVCVVPDDDDDDDDDDDDD

Sequence (157 aa):
MPHFINQDCVGCTVCERVCPVDAISGERKEIFYIDPEICVDCHACAWFCPVSAIEGEDGHVILGIKKKKDIPKAIVIPSDCTGCEYCIDVCPFDCIDLIESPDNNFNKIVAVNEKTCVGCSLCEDICIKGAIYVPDPEEMDIARIPVGSKMVGKGEE